Protein AF-A0A8B8NDJ2-F1 (afdb_monomer_lite)

Secondary structure (DSSP, 8-state):
-PPPPPPTTSS-GGGHHHHHHHHHHHHHHHHHHHHHHHHHTSS-TTHHHHTTTTS------------S-TTT--SS---

Sequence (79 aa):
MAPSPPSSEEPPEVCRDMLIDYSKQVMSLGVLLLELLSESLGPRPDRLQEMDCAEGLAVICHYYPVCSLPELMMGMSKP

pLDDT: mean 89.39, std 8.43, range [51.22, 97.12]

Foldseek 3Di:
DAPDDDDLPPDDPVCSVVVVVVQVVVLVVQLVVQLVVVVVVHDGSCVCVVVVVSVYDDDDDQDDDDDPCPVVDDSDDDD

Radius of gyration: 17.31 Å; chains: 1; bounding box: 36×28×43 Å

Structure (mmCIF, N/CA/C/O backbone):
data_AF-A0A8B8NDJ2-F1
#
_entry.id   AF-A0A8B8NDJ2-F1
#
loop_
_atom_site.group_PDB
_atom_site.id
_atom_site.type_symbol
_atom_site.label_atom_id
_atom_site.label_alt_id
_atom_site.label_comp_id
_atom_site.label_asym_id
_atom_site.label_entity_id
_atom_site.label_seq_id
_atom_site.pdbx_PDB_ins_code
_atom_site.Cartn_x
_atom_site.Cartn_y
_atom_site.Cartn_z
_atom_site.occupancy
_atom_site.B_iso_or_equiv
_atom_site.auth_seq_id
_atom_site.auth_comp_id
_atom_site.auth_asym_id
_atom_site.auth_atom_id
_atom_site.pdbx_PDB_model_num
ATOM 1 N N . MET A 1 1 ? 2.656 12.443 10.577 1.00 51.22 1 MET A N 1
ATOM 2 C CA . MET A 1 1 ? 1.664 13.086 9.694 1.00 51.22 1 MET A CA 1
ATOM 3 C C . MET A 1 1 ? 1.599 12.293 8.416 1.00 51.22 1 MET A C 1
ATOM 5 O O . MET A 1 1 ? 2.640 12.110 7.792 1.00 51.22 1 MET A O 1
ATOM 9 N N . ALA A 1 2 ? 0.417 11.797 8.070 1.00 64.19 2 ALA A N 1
ATOM 10 C CA . ALA A 1 2 ? 0.204 11.238 6.749 1.00 64.19 2 ALA A CA 1
ATOM 11 C C . ALA A 1 2 ? 0.362 12.349 5.697 1.00 64.19 2 ALA A C 1
ATOM 13 O O . ALA A 1 2 ? -0.035 13.491 5.957 1.00 64.19 2 ALA A O 1
ATOM 14 N N . PRO A 1 3 ? 0.984 12.063 4.543 1.00 69.62 3 PRO A N 1
ATOM 15 C CA . PRO A 1 3 ? 0.969 13.002 3.433 1.00 69.62 3 PRO A CA 1
ATOM 16 C C . PRO A 1 3 ? -0.482 13.245 3.001 1.00 69.62 3 PRO A C 1
ATOM 18 O O . PRO A 1 3 ? -1.316 12.342 3.070 1.00 69.62 3 PRO A O 1
ATOM 21 N N . SER A 1 4 ? -0.787 14.466 2.554 1.00 77.00 4 SER A N 1
ATOM 22 C CA . SER A 1 4 ? -2.064 14.739 1.892 1.00 77.00 4 SER A CA 1
ATOM 23 C C . SER A 1 4 ? -2.259 13.750 0.739 1.00 77.00 4 SER A C 1
ATOM 25 O O . SER A 1 4 ? -1.282 13.476 0.033 1.00 77.00 4 SER A O 1
ATOM 27 N N . PRO A 1 5 ? -3.479 13.226 0.527 1.00 75.31 5 PRO A N 1
ATOM 28 C CA . PRO A 1 5 ? -3.716 12.281 -0.550 1.00 75.31 5 PRO A CA 1
ATOM 29 C C . PRO A 1 5 ? -3.302 12.899 -1.895 1.00 75.31 5 PRO A C 1
ATOM 31 O O . PRO A 1 5 ? -3.575 14.085 -2.124 1.00 75.31 5 PRO A O 1
ATOM 34 N N . PRO A 1 6 ? -2.634 12.123 -2.767 1.00 75.88 6 PRO A N 1
ATOM 35 C CA . PRO A 1 6 ? -2.260 12.589 -4.093 1.00 75.88 6 PRO A CA 1
ATOM 36 C C . PRO A 1 6 ? -3.511 12.950 -4.897 1.00 75.88 6 PRO A C 1
ATOM 38 O O . PRO A 1 6 ? -4.604 12.422 -4.658 1.00 75.88 6 PRO A O 1
ATOM 41 N N . SER A 1 7 ? -3.358 13.852 -5.865 1.00 84.94 7 SER A N 1
ATOM 42 C CA . SER A 1 7 ? -4.476 14.180 -6.754 1.00 84.94 7 SER A CA 1
ATOM 43 C C . SER A 1 7 ? -4.870 12.946 -7.572 1.00 84.94 7 SER A C 1
ATOM 45 O O . SER A 1 7 ? -4.023 12.118 -7.912 1.00 84.94 7 SER A O 1
ATOM 47 N N . SER A 1 8 ? -6.145 12.821 -7.946 1.00 84.06 8 SER A N 1
ATOM 48 C CA . SER A 1 8 ? -6.606 11.681 -8.755 1.00 84.06 8 SER A CA 1
ATOM 49 C C . SER A 1 8 ? -5.943 11.603 -10.134 1.00 84.06 8 SER A C 1
ATOM 51 O O . SER A 1 8 ? -6.004 10.560 -10.775 1.00 84.06 8 SER A O 1
ATOM 53 N N . GLU A 1 9 ? -5.327 12.689 -10.605 1.00 88.62 9 GLU A N 1
ATOM 54 C CA . GLU A 1 9 ? -4.649 12.761 -11.903 1.00 88.62 9 GLU A CA 1
ATOM 55 C C . GLU A 1 9 ? -3.162 12.385 -11.844 1.00 88.62 9 GLU A C 1
ATOM 57 O O . GLU A 1 9 ? -2.560 12.135 -12.888 1.00 88.62 9 GLU A O 1
ATOM 62 N N . GLU A 1 10 ? -2.584 12.311 -10.643 1.00 88.19 10 GLU A N 1
ATOM 63 C CA . GLU A 1 10 ? -1.165 12.028 -10.408 1.00 88.19 10 GLU A CA 1
ATOM 64 C C . GLU A 1 10 ? -0.732 10.607 -10.824 1.00 88.19 10 GLU A C 1
ATOM 66 O O . GLU A 1 10 ? 0.359 10.465 -11.385 1.00 88.19 10 GLU A O 1
ATOM 71 N N . PRO A 1 11 ? -1.548 9.546 -10.636 1.00 90.00 11 PRO A N 1
ATOM 72 C CA . PRO A 1 11 ? -1.208 8.220 -11.138 1.00 90.00 11 PRO A CA 1
ATOM 73 C C . PRO A 1 11 ? -1.189 8.155 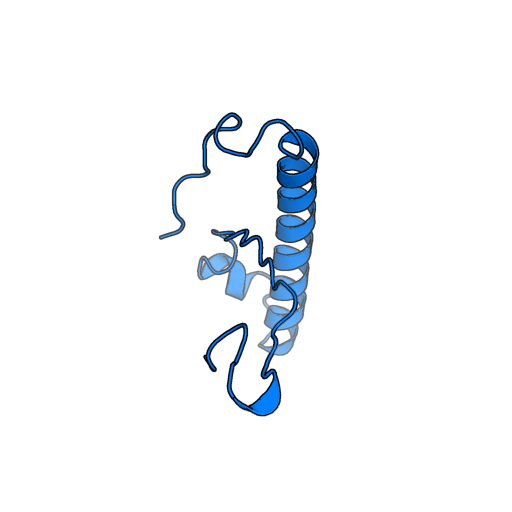-12.680 1.00 90.00 11 PRO A C 1
ATOM 75 O O . PRO A 1 11 ? -2.023 8.803 -13.331 1.00 90.00 11 PRO A O 1
ATOM 78 N N . PRO A 1 12 ? -0.318 7.311 -13.280 1.00 91.94 12 PRO A N 1
ATOM 79 C CA . PRO A 1 12 ? -0.281 7.108 -14.726 1.00 91.94 12 PRO A CA 1
ATOM 80 C C . PRO A 1 12 ? -1.641 6.669 -15.270 1.00 91.94 12 PRO A C 1
ATOM 82 O O . PRO A 1 12 ? -2.267 5.766 -14.722 1.00 91.94 12 PRO A O 1
ATOM 85 N N . GLU A 1 13 ? -2.067 7.262 -16.386 1.00 95.31 13 GLU A N 1
ATOM 86 C CA . GLU A 1 13 ? -3.391 7.031 -16.985 1.00 95.31 13 GLU A CA 1
ATOM 87 C C . GLU A 1 13 ? -3.714 5.540 -17.162 1.00 95.31 13 GLU A C 1
ATOM 89 O O . GLU A 1 13 ? -4.797 5.094 -16.798 1.00 95.31 13 GLU A O 1
ATOM 94 N N . VAL A 1 14 ? -2.737 4.748 -17.618 1.00 95.50 14 VAL A N 1
ATOM 95 C CA . VAL A 1 14 ? -2.893 3.306 -17.878 1.00 95.50 14 VAL A CA 1
ATOM 96 C C . VAL A 1 14 ? -3.294 2.486 -16.646 1.00 95.50 14 VAL A C 1
ATOM 98 O O . VAL A 1 14 ? -3.862 1.406 -16.788 1.00 95.50 14 VAL A O 1
ATOM 101 N N . CYS A 1 15 ? -2.999 2.969 -15.440 1.00 93.25 15 CYS A N 1
ATOM 102 C CA . CYS A 1 15 ? -3.288 2.261 -14.196 1.00 93.25 15 CYS A CA 1
ATOM 103 C C . CYS A 1 15 ? -4.047 3.109 -13.173 1.00 93.25 15 CYS A C 1
ATOM 105 O O . CYS A 1 15 ? -4.250 2.644 -12.055 1.00 93.25 15 CYS A O 1
ATOM 107 N N . ARG A 1 16 ? -4.490 4.319 -13.531 1.00 93.25 16 ARG A N 1
ATOM 108 C CA . ARG A 1 16 ? -5.055 5.299 -12.597 1.00 93.25 16 ARG A CA 1
ATOM 109 C C . ARG A 1 16 ? -6.242 4.759 -11.810 1.00 93.25 16 ARG A C 1
ATOM 111 O O . ARG A 1 16 ? -6.171 4.687 -10.585 1.00 93.25 16 ARG A O 1
ATOM 118 N N . ASP A 1 17 ? -7.291 4.335 -12.505 1.00 94.44 17 ASP A N 1
ATOM 119 C CA . ASP A 1 17 ? -8.520 3.866 -11.858 1.00 94.44 17 ASP A CA 1
ATOM 120 C C . ASP A 1 17 ? -8.254 2.608 -11.021 1.00 94.44 17 ASP A C 1
ATOM 122 O O . ASP A 1 17 ? -8.676 2.510 -9.870 1.00 94.44 17 ASP A O 1
ATOM 126 N N . MET A 1 18 ? -7.446 1.688 -11.561 1.00 94.69 18 MET A N 1
ATOM 127 C CA . MET A 1 18 ? -7.052 0.462 -10.869 1.00 94.69 18 MET A CA 1
ATOM 128 C C . MET A 1 18 ? -6.252 0.750 -9.593 1.00 94.69 18 MET A C 1
ATOM 130 O O . MET A 1 18 ? -6.520 0.133 -8.564 1.00 94.69 18 MET A O 1
ATOM 134 N N . LEU A 1 19 ? -5.283 1.670 -9.632 1.00 93.56 19 LEU A N 1
ATOM 135 C CA . LEU A 1 19 ? -4.482 2.044 -8.464 1.00 93.56 19 LEU A CA 1
ATOM 136 C C . LEU A 1 19 ? -5.334 2.735 -7.400 1.00 93.56 19 LEU A C 1
ATOM 138 O O . LEU A 1 19 ? -5.173 2.442 -6.214 1.00 93.56 19 LEU A O 1
ATOM 142 N N . ILE A 1 20 ? -6.254 3.613 -7.807 1.00 92.44 20 ILE A N 1
ATOM 143 C CA . ILE A 1 20 ? -7.182 4.277 -6.888 1.00 92.44 20 ILE A 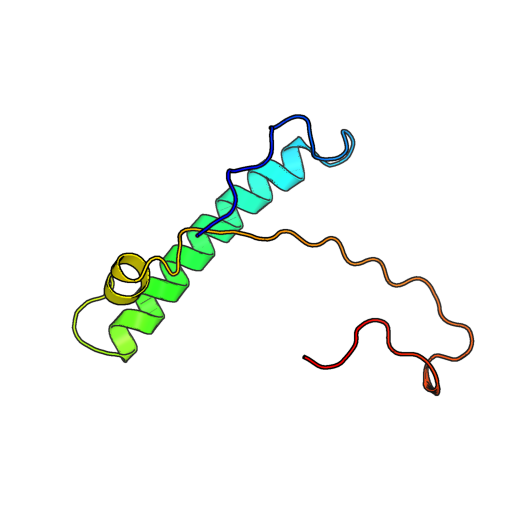CA 1
ATOM 144 C C . ILE A 1 20 ? -8.062 3.235 -6.194 1.00 92.44 20 ILE A C 1
A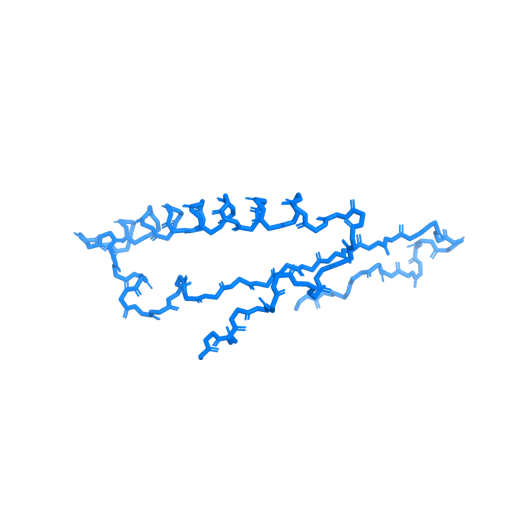TOM 146 O O . ILE A 1 20 ? -8.142 3.227 -4.965 1.00 92.44 20 ILE A O 1
ATOM 150 N N . ASP A 1 21 ? -8.681 2.320 -6.934 1.00 95.00 21 ASP A N 1
ATOM 151 C CA . ASP A 1 21 ? -9.553 1.313 -6.328 1.00 95.00 21 ASP A CA 1
ATOM 152 C C . ASP A 1 21 ? -8.780 0.296 -5.484 1.00 95.00 21 ASP A C 1
ATOM 154 O O . ASP A 1 21 ? -9.217 -0.043 -4.382 1.00 95.00 21 ASP A O 1
ATOM 158 N N . TYR A 1 22 ? -7.590 -0.111 -5.927 1.00 94.50 22 TYR A N 1
ATOM 159 C CA . TYR A 1 22 ? -6.687 -0.939 -5.131 1.00 94.50 22 TYR A CA 1
ATOM 160 C C . TYR A 1 22 ? -6.320 -0.256 -3.807 1.00 94.50 22 TYR A C 1
ATOM 162 O O . TYR A 1 22 ? -6.398 -0.883 -2.752 1.00 94.50 22 TYR A O 1
ATOM 170 N N . SER A 1 23 ? -5.993 1.041 -3.831 1.00 92.75 23 SER A N 1
ATOM 171 C CA . SER A 1 23 ? -5.617 1.798 -2.631 1.00 92.75 23 SER A CA 1
ATOM 172 C C . SER A 1 23 ? -6.737 1.841 -1.584 1.00 92.75 23 SER A C 1
ATOM 174 O O . SER A 1 23 ? -6.471 1.642 -0.399 1.00 92.75 23 SER A O 1
ATOM 176 N N . LYS A 1 24 ? -8.001 1.990 -2.013 1.00 93.25 24 LYS A N 1
ATOM 177 C CA . LYS A 1 24 ? -9.175 1.939 -1.124 1.00 93.25 24 LYS A CA 1
ATOM 178 C C . LYS A 1 24 ? -9.307 0.574 -0.448 1.00 93.25 24 LYS A C 1
ATOM 180 O O . LYS A 1 24 ? -9.540 0.505 0.757 1.00 93.25 24 LYS A O 1
ATOM 185 N N . GLN A 1 25 ? -9.141 -0.506 -1.214 1.00 97.12 25 GLN A N 1
ATOM 186 C CA . GLN A 1 25 ? -9.237 -1.869 -0.683 1.00 97.12 25 GLN A CA 1
ATOM 187 C C . GLN A 1 25 ? -8.092 -2.177 0.288 1.00 97.12 25 GLN A C 1
ATOM 189 O O . GLN A 1 25 ? -8.324 -2.739 1.357 1.00 97.12 25 GLN A O 1
ATOM 194 N N . VAL A 1 26 ? -6.866 -1.757 -0.039 1.00 96.12 26 VAL A N 1
ATOM 195 C CA . VAL A 1 26 ? -5.699 -1.921 0.842 1.00 96.12 26 VAL A CA 1
ATOM 196 C C . VAL A 1 26 ? -5.852 -1.116 2.130 1.00 96.12 26 VAL A C 1
ATOM 198 O O . VAL A 1 26 ? -5.540 -1.646 3.193 1.00 96.12 26 VAL A O 1
ATOM 201 N N . MET A 1 27 ? -6.379 0.112 2.070 1.00 94.50 27 MET A N 1
ATOM 202 C CA . MET A 1 27 ? -6.690 0.888 3.278 1.00 94.50 27 MET A CA 1
ATOM 203 C C . MET A 1 27 ? -7.705 0.166 4.163 1.00 94.50 27 MET A C 1
ATOM 205 O O . MET A 1 27 ? -7.453 -0.013 5.351 1.00 94.50 27 MET A O 1
ATOM 209 N N . SER A 1 28 ? -8.813 -0.316 3.589 1.00 95.69 28 SER A N 1
ATOM 210 C CA . SER A 1 28 ? -9.818 -1.074 4.347 1.00 95.69 28 SER A CA 1
ATOM 211 C C . SER A 1 28 ? -9.229 -2.331 4.993 1.00 95.69 28 SER A C 1
ATOM 213 O O . SER A 1 28 ? -9.569 -2.652 6.131 1.00 95.69 28 SER A O 1
ATOM 215 N N . LEU A 1 29 ? -8.344 -3.039 4.286 1.00 97.06 29 LEU A N 1
ATOM 216 C CA . LEU A 1 29 ? -7.646 -4.203 4.826 1.00 97.06 29 LEU A CA 1
ATOM 217 C C . LEU A 1 29 ? -6.680 -3.816 5.955 1.00 97.06 29 LEU A C 1
ATOM 219 O O . LEU A 1 29 ? -6.635 -4.496 6.976 1.00 97.06 29 LEU A O 1
ATOM 223 N N . GLY A 1 30 ? -5.921 -2.731 5.790 1.00 95.69 30 GLY A N 1
ATOM 224 C CA . GLY A 1 30 ? -4.995 -2.222 6.801 1.00 95.69 30 GLY A CA 1
ATOM 225 C C . GLY A 1 30 ? -5.706 -1.850 8.102 1.00 95.69 30 GLY A C 1
ATOM 226 O O . GLY A 1 30 ? -5.261 -2.258 9.172 1.00 95.69 30 GLY A O 1
ATOM 227 N N . VAL A 1 31 ? -6.848 -1.165 8.006 1.00 95.25 31 VAL A N 1
ATOM 228 C CA . VAL A 1 31 ? -7.725 -0.836 9.143 1.00 95.25 31 VAL A CA 1
ATOM 229 C C . VAL A 1 31 ? -8.156 -2.103 9.888 1.00 95.25 31 VAL A C 1
ATOM 231 O O . VAL A 1 31 ? -7.935 -2.200 11.093 1.00 95.25 31 VAL A O 1
ATOM 234 N N . LEU A 1 32 ? -8.666 -3.110 9.170 1.00 95.88 32 LEU A N 1
ATOM 235 C CA . LEU A 1 32 ? -9.079 -4.386 9.766 1.00 95.88 32 LEU A CA 1
ATOM 236 C C . LEU A 1 32 ? -7.912 -5.116 10.454 1.00 95.88 32 LEU A C 1
ATOM 238 O O . LEU A 1 32 ? -8.062 -5.666 11.543 1.00 95.88 32 LEU A O 1
ATOM 242 N N . LEU A 1 33 ? -6.727 -5.129 9.837 1.00 96.12 33 LEU A N 1
ATOM 243 C CA . LEU A 1 33 ? -5.540 -5.739 10.440 1.00 96.12 33 LEU A CA 1
ATOM 244 C C . LEU A 1 33 ? -5.116 -5.009 11.721 1.00 96.12 33 LEU A C 1
ATOM 246 O O . LEU A 1 33 ? -4.754 -5.663 12.698 1.00 96.12 33 LEU A O 1
ATOM 250 N N . LEU A 1 34 ? -5.176 -3.675 11.739 1.00 95.12 34 LEU A N 1
ATOM 251 C CA . LEU A 1 34 ? -4.886 -2.882 12.935 1.00 95.12 34 LEU A CA 1
ATOM 252 C C . LEU A 1 34 ? -5.895 -3.146 14.058 1.00 95.12 34 LEU A C 1
ATOM 254 O O . LEU A 1 34 ? -5.492 -3.172 15.221 1.00 95.12 34 LEU A O 1
ATOM 258 N N . GLU A 1 35 ? -7.165 -3.391 13.735 1.00 94.50 35 GLU A N 1
ATOM 259 C CA . GLU A 1 35 ? -8.180 -3.776 14.724 1.00 94.50 35 GLU A CA 1
ATOM 260 C C . GLU A 1 35 ? -7.843 -5.114 15.383 1.00 94.50 35 GLU A C 1
ATOM 262 O O . GLU A 1 35 ? -7.709 -5.195 16.606 1.00 94.50 35 GLU A O 1
ATOM 267 N N . LEU A 1 36 ? -7.571 -6.138 14.570 1.00 94.38 36 LEU A N 1
ATOM 268 C CA . LEU A 1 36 ? -7.185 -7.468 15.052 1.00 94.38 36 LEU A CA 1
ATOM 269 C C . LEU A 1 36 ? -5.893 -7.439 15.886 1.00 94.38 36 LEU A C 1
ATOM 271 O O . LEU A 1 36 ? -5.781 -8.111 16.915 1.00 94.38 36 LEU A O 1
ATOM 275 N N . LEU A 1 37 ? -4.901 -6.646 15.471 1.00 94.31 37 LEU A N 1
ATOM 276 C CA . LEU A 1 37 ? -3.675 -6.453 16.248 1.00 94.31 37 LEU A CA 1
ATOM 277 C C . LEU A 1 37 ? -3.965 -5.748 17.576 1.00 94.31 37 LEU A C 1
ATOM 279 O O . LEU A 1 37 ? -3.413 -6.141 18.605 1.00 94.31 37 LEU A O 1
ATOM 283 N N . SER A 1 38 ? -4.842 -4.745 17.580 1.00 94.38 38 SER A N 1
ATOM 284 C CA . SER A 1 38 ? -5.218 -4.023 18.797 1.00 94.38 38 SER A CA 1
ATOM 285 C C . SER A 1 38 ? -5.921 -4.929 19.808 1.00 94.38 38 SER A C 1
ATOM 287 O O . SER A 1 38 ? -5.593 -4.855 20.993 1.00 94.38 38 SER A O 1
ATOM 289 N N . GLU A 1 39 ? -6.791 -5.838 19.353 1.00 92.62 39 GLU A N 1
ATOM 290 C CA . GLU A 1 39 ? -7.430 -6.855 20.206 1.00 92.62 39 GLU A CA 1
ATOM 291 C C . GLU A 1 39 ? -6.401 -7.739 20.925 1.00 92.62 39 GLU A C 1
ATOM 293 O O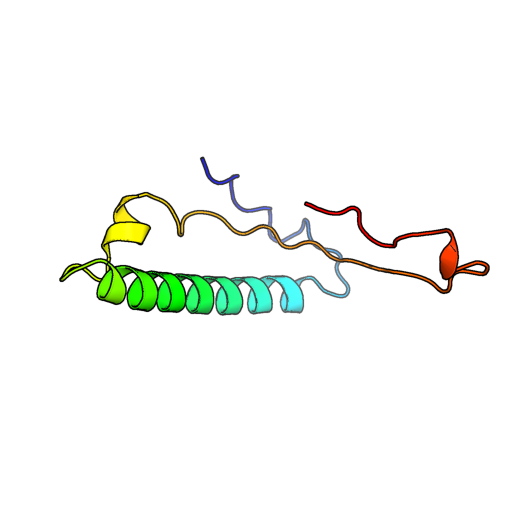 . GLU A 1 39 ? -6.532 -8.024 22.118 1.00 92.62 39 GLU A O 1
ATOM 298 N N . SER A 1 40 ? -5.326 -8.130 20.232 1.00 89.12 40 SER A N 1
ATOM 299 C CA . SER A 1 40 ? -4.250 -8.924 20.843 1.00 89.12 40 SER A CA 1
ATOM 300 C C . SER A 1 40 ? -3.465 -8.159 21.920 1.00 89.12 40 SER A C 1
ATOM 302 O O . SER A 1 40 ? -2.877 -8.765 22.818 1.00 89.12 40 SER A O 1
ATOM 304 N N . LEU A 1 41 ? -3.472 -6.823 21.855 1.00 87.38 41 LEU A N 1
ATOM 305 C CA . LEU A 1 41 ? -2.781 -5.926 22.785 1.00 87.38 41 LEU A CA 1
ATOM 306 C C . LEU A 1 41 ? -3.667 -5.467 23.956 1.00 87.38 41 LEU A C 1
ATOM 308 O O . LEU A 1 41 ? -3.173 -4.764 24.848 1.00 87.38 41 LEU A O 1
ATOM 312 N N . GLY A 1 42 ? -4.957 -5.814 23.960 1.00 83.56 42 GLY A N 1
ATOM 313 C CA . GLY A 1 42 ? -5.902 -5.469 25.018 1.00 83.56 42 GLY A CA 1
ATOM 314 C C . GLY A 1 42 ? -7.337 -5.243 24.520 1.00 83.56 42 GLY A C 1
ATOM 315 O O . GLY A 1 42 ? -7.630 -5.376 23.341 1.00 83.56 42 GLY A O 1
ATOM 316 N N . PRO A 1 43 ? -8.258 -4.852 25.415 1.00 79.12 43 PRO A N 1
ATOM 317 C CA . PRO A 1 43 ? -9.703 -4.852 25.158 1.00 79.12 43 PRO A CA 1
ATOM 318 C C . PRO A 1 43 ? -10.209 -3.729 24.230 1.00 79.12 43 PRO A C 1
ATOM 320 O O . PRO A 1 43 ? -11.415 -3.507 24.165 1.00 79.12 43 PRO A O 1
ATOM 323 N N . ARG A 1 44 ? -9.321 -2.980 23.564 1.00 88.19 44 ARG A N 1
ATOM 324 C CA . ARG A 1 44 ? -9.678 -1.821 22.730 1.00 88.19 44 ARG A CA 1
ATOM 325 C C . ARG A 1 44 ? -9.217 -2.044 21.285 1.00 88.19 44 ARG A C 1
ATOM 327 O O . ARG A 1 44 ? -8.031 -1.830 21.029 1.00 88.19 44 ARG A O 1
ATOM 334 N N . PRO A 1 45 ? -10.106 -2.479 20.372 1.00 84.12 45 PRO A N 1
ATOM 335 C CA . PRO A 1 45 ? -9.754 -2.790 18.982 1.00 84.12 45 PRO A CA 1
ATOM 336 C C . PRO A 1 45 ? -9.350 -1.545 18.171 1.00 84.12 45 PRO A C 1
ATOM 338 O O . PRO A 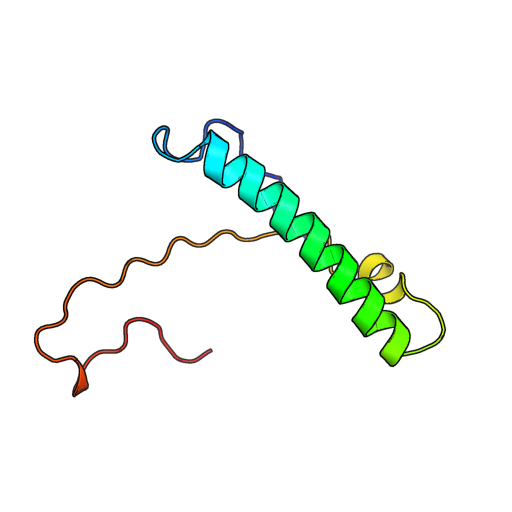1 45 ? -8.638 -1.638 17.185 1.00 84.12 45 PRO A O 1
ATOM 341 N N . ASP A 1 46 ? -9.731 -0.353 18.604 1.00 88.31 46 ASP A N 1
ATOM 342 C CA . ASP A 1 46 ? -9.449 0.920 17.941 1.00 88.31 46 ASP A CA 1
ATOM 343 C C . ASP A 1 46 ? -8.146 1.589 18.406 1.00 88.31 46 ASP A C 1
ATOM 345 O O . ASP A 1 46 ? -7.715 2.581 17.823 1.00 88.31 46 ASP A O 1
ATOM 349 N N . ARG A 1 47 ? -7.463 1.039 19.419 1.00 92.00 47 ARG A N 1
ATOM 350 C CA . ARG A 1 47 ? -6.284 1.662 20.046 1.00 92.00 47 ARG A CA 1
ATOM 351 C C . ARG A 1 47 ? -5.199 2.074 19.046 1.00 92.00 47 ARG A C 1
ATOM 353 O O . ARG A 1 47 ? -4.596 3.128 19.220 1.00 92.00 47 ARG A O 1
ATOM 360 N N . LEU A 1 48 ? -4.885 1.243 18.050 1.00 92.69 48 LEU A N 1
ATOM 361 C CA . LEU A 1 48 ? -3.866 1.599 17.054 1.00 92.69 48 LEU A CA 1
ATOM 362 C C . LEU A 1 48 ? -4.362 2.682 16.083 1.00 92.69 48 LEU A C 1
ATOM 364 O O . LEU A 1 48 ? -3.560 3.496 15.631 1.00 92.69 48 LEU A O 1
ATOM 368 N N . GLN A 1 49 ? -5.666 2.747 15.803 1.00 90.56 49 GLN A N 1
ATOM 369 C CA . GLN A 1 49 ? -6.249 3.839 15.017 1.00 90.56 49 GLN A CA 1
ATOM 370 C C . GLN A 1 49 ? -6.225 5.160 15.796 1.00 90.56 49 GLN A C 1
ATOM 372 O O . GLN A 1 49 ? -5.821 6.168 15.232 1.00 90.56 49 GLN A O 1
ATOM 377 N N . GLU A 1 50 ? -6.531 5.151 17.102 1.00 91.56 50 GLU A N 1
ATOM 378 C CA . GLU A 1 50 ? -6.394 6.329 17.989 1.00 91.56 50 GLU A CA 1
ATOM 379 C C . GLU A 1 50 ? -4.955 6.882 18.033 1.00 91.56 50 GLU A C 1
ATOM 381 O O . GLU A 1 50 ? -4.733 8.033 18.400 1.00 91.56 50 GLU A O 1
ATOM 386 N N . MET A 1 51 ? -3.965 6.051 17.694 1.00 91.25 51 MET A N 1
ATOM 387 C CA . MET A 1 51 ? -2.551 6.422 17.594 1.00 91.25 51 MET A CA 1
ATOM 388 C C . MET A 1 51 ? -2.148 6.877 16.180 1.00 91.25 51 MET A C 1
ATOM 390 O O . MET A 1 51 ? -0.957 6.892 15.867 1.00 91.25 51 MET A O 1
ATOM 394 N N . ASP A 1 52 ? -3.116 7.190 15.317 1.00 91.00 52 ASP A N 1
ATOM 395 C CA . ASP A 1 52 ? -2.935 7.612 13.924 1.00 91.00 52 ASP A CA 1
ATOM 396 C C . ASP A 1 52 ? -2.221 6.571 13.033 1.00 91.00 52 ASP A C 1
ATOM 398 O O . ASP A 1 52 ? -1.650 6.903 11.989 1.00 91.00 52 ASP A O 1
ATOM 402 N N . CYS A 1 53 ? -2.237 5.282 13.406 1.00 91.31 53 CYS A N 1
ATOM 403 C CA . CYS A 1 53 ? -1.543 4.238 12.633 1.00 91.31 53 CYS A CA 1
ATOM 404 C C . CYS A 1 53 ? -2.234 3.903 11.298 1.00 91.31 53 CYS A C 1
ATOM 406 O O . CYS A 1 53 ? -1.635 3.219 10.470 1.00 91.31 53 CYS A O 1
ATOM 408 N N . ALA A 1 54 ? -3.469 4.370 11.086 1.00 91.75 54 ALA A N 1
ATOM 409 C CA . ALA A 1 54 ? -4.268 4.128 9.881 1.00 91.75 54 ALA A CA 1
ATOM 410 C C . ALA A 1 54 ? -4.359 5.346 8.938 1.00 91.75 54 ALA A C 1
ATOM 412 O O . ALA A 1 54 ? -5.074 5.292 7.942 1.00 91.75 54 ALA A O 1
ATOM 413 N N . GLU A 1 55 ? -3.643 6.438 9.221 1.00 89.62 55 GLU A N 1
ATOM 414 C CA . GLU A 1 55 ? -3.844 7.719 8.522 1.00 89.62 55 GLU A CA 1
ATOM 415 C C . GLU A 1 55 ? -3.182 7.803 7.139 1.00 89.62 55 GLU A C 1
ATOM 417 O O . GLU A 1 55 ? -3.469 8.714 6.365 1.00 89.62 55 GLU A O 1
ATOM 422 N N . GLY A 1 56 ? -2.263 6.893 6.809 1.00 87.50 56 GLY A N 1
ATOM 423 C CA . GLY A 1 56 ? -1.444 7.004 5.604 1.00 87.50 56 GLY A CA 1
ATOM 424 C C . GLY A 1 56 ? -1.284 5.699 4.842 1.00 87.50 56 GLY A C 1
ATOM 425 O O . GLY A 1 56 ? -1.182 4.624 5.426 1.00 87.50 56 GLY A O 1
ATOM 426 N N . LEU A 1 57 ? -1.171 5.824 3.519 1.00 88.12 57 LEU A N 1
ATOM 427 C CA . LEU A 1 57 ? -0.809 4.738 2.616 1.00 88.12 57 LEU A CA 1
ATOM 428 C C . LEU A 1 57 ? 0.275 5.205 1.650 1.00 88.12 57 LEU A C 1
ATOM 430 O O . LEU A 1 57 ? 0.133 6.234 0.992 1.00 88.12 57 LEU A O 1
ATOM 434 N N . ALA A 1 58 ? 1.332 4.408 1.526 1.00 88.81 58 ALA A N 1
ATOM 435 C CA . ALA A 1 58 ? 2.313 4.539 0.461 1.00 88.81 58 ALA A CA 1
ATOM 436 C C . ALA A 1 58 ? 2.123 3.390 -0.533 1.00 88.81 58 ALA A C 1
ATOM 438 O O . ALA A 1 58 ? 2.226 2.220 -0.166 1.00 88.81 58 ALA A O 1
ATOM 439 N N . VAL A 1 59 ? 1.862 3.724 -1.797 1.00 88.00 59 VAL A N 1
ATOM 440 C CA . VAL A 1 59 ? 1.807 2.747 -2.890 1.00 88.00 59 VAL A CA 1
ATOM 441 C C . VAL A 1 59 ? 3.094 2.866 -3.693 1.00 88.00 59 VAL A C 1
ATOM 443 O O . VAL A 1 59 ? 3.334 3.880 -4.343 1.00 88.00 59 VAL A O 1
ATOM 446 N N . ILE A 1 60 ? 3.935 1.833 -3.639 1.00 89.69 60 ILE A N 1
ATOM 447 C CA . ILE A 1 60 ? 5.230 1.805 -4.326 1.00 89.69 60 ILE A CA 1
ATOM 448 C C . ILE A 1 60 ? 5.183 0.732 -5.411 1.00 89.69 60 ILE A C 1
ATOM 450 O O . ILE A 1 60 ? 4.966 -0.447 -5.135 1.00 89.69 60 ILE A O 1
ATOM 454 N N . CYS A 1 61 ? 5.387 1.145 -6.660 1.00 88.38 61 CYS A N 1
ATOM 455 C CA . CYS A 1 61 ? 5.439 0.236 -7.800 1.00 88.38 61 CYS A CA 1
ATOM 456 C C . CYS A 1 61 ? 6.878 -0.242 -8.008 1.00 88.38 61 CYS A C 1
ATOM 458 O O . CYS A 1 61 ? 7.716 0.490 -8.535 1.00 88.38 61 CYS A O 1
ATOM 460 N N . HIS A 1 62 ? 7.172 -1.472 -7.593 1.00 91.56 62 HIS A N 1
ATOM 461 C CA . HIS A 1 62 ? 8.477 -2.082 -7.818 1.00 91.56 62 HIS A CA 1
ATOM 462 C C . HIS A 1 62 ? 8.528 -2.792 -9.173 1.00 91.56 62 HIS A C 1
ATOM 464 O O . HIS A 1 62 ? 7.684 -3.634 -9.476 1.00 91.56 62 HIS A O 1
ATOM 470 N N . TYR A 1 63 ? 9.550 -2.485 -9.971 1.00 92.56 63 TYR A N 1
ATOM 471 C CA . TYR A 1 63 ? 9.850 -3.181 -11.219 1.00 92.56 63 TYR A CA 1
ATOM 472 C C . TYR A 1 63 ? 11.310 -3.637 -11.204 1.00 92.56 63 TYR A C 1
ATOM 474 O O . TYR A 1 63 ? 12.224 -2.813 -11.231 1.00 92.56 63 TYR A O 1
ATOM 482 N N . TYR A 1 64 ? 11.523 -4.953 -11.147 1.00 93.31 64 TYR A N 1
ATOM 483 C CA . TYR A 1 64 ? 12.849 -5.571 -11.141 1.00 93.31 64 TYR A CA 1
ATOM 484 C C . TYR A 1 64 ? 13.099 -6.258 -12.488 1.00 93.31 64 TYR A C 1
ATOM 486 O O . TYR A 1 64 ? 12.638 -7.384 -12.690 1.00 93.31 64 TYR A O 1
ATOM 494 N N . PRO A 1 65 ? 13.781 -5.598 -13.440 1.00 93.88 65 PRO A N 1
ATOM 495 C CA . PRO A 1 65 ? 14.110 -6.217 -14.717 1.00 93.88 65 PRO A CA 1
ATOM 496 C C . PRO A 1 65 ? 15.120 -7.360 -14.540 1.00 93.88 65 PRO A C 1
ATOM 498 O O . PRO A 1 65 ? 15.750 -7.511 -13.491 1.00 93.88 65 PRO A O 1
ATOM 501 N N . VAL A 1 66 ? 15.303 -8.151 -15.600 1.00 95.00 66 VAL A N 1
ATOM 502 C CA . VAL A 1 66 ? 16.304 -9.228 -15.635 1.00 95.00 66 VAL A CA 1
ATOM 503 C C . VAL A 1 66 ? 17.695 -8.670 -15.316 1.00 95.00 66 VAL A C 1
ATOM 505 O O . VAL A 1 66 ? 18.132 -7.687 -15.914 1.00 95.00 66 VAL A O 1
ATOM 508 N N . CYS A 1 67 ? 18.401 -9.328 -14.394 1.00 94.75 67 CYS A N 1
ATOM 509 C CA . CYS A 1 67 ? 19.771 -8.998 -14.020 1.00 94.75 67 CYS A CA 1
ATOM 510 C C . CYS A 1 67 ? 20.738 -10.034 -14.603 1.00 94.75 67 CYS A C 1
ATOM 512 O O . CYS A 1 67 ? 20.521 -11.235 -14.457 1.00 94.75 67 CYS A O 1
ATOM 514 N N . SER A 1 68 ? 21.812 -9.573 -15.245 1.00 94.44 68 SER A N 1
ATOM 515 C CA . SER A 1 68 ? 22.845 -10.441 -15.823 1.00 94.44 68 SER A CA 1
ATOM 516 C C . SER A 1 68 ? 23.723 -11.132 -14.777 1.00 94.44 68 SER A C 1
ATOM 518 O O . SER A 1 68 ? 24.329 -12.152 -15.085 1.00 94.44 68 SER A O 1
ATOM 520 N N . LEU A 1 69 ? 23.800 -10.582 -13.561 1.00 95.06 69 LEU A N 1
ATOM 521 C CA . LEU A 1 69 ? 24.605 -11.090 -12.446 1.00 95.06 69 LEU A CA 1
ATOM 522 C C . LEU A 1 69 ? 23.774 -11.051 -11.152 1.00 95.06 69 LEU A C 1
ATOM 524 O O . LEU A 1 69 ? 24.029 -10.218 -10.275 1.00 95.06 69 LEU A O 1
ATOM 528 N N . PRO A 1 70 ? 22.739 -11.904 -11.038 1.00 91.75 70 PRO A N 1
ATOM 529 C CA . PRO A 1 70 ? 21.800 -11.860 -9.922 1.00 91.75 70 PRO A CA 1
ATOM 530 C C . PRO A 1 70 ? 22.461 -12.192 -8.579 1.00 91.75 70 PRO A C 1
ATOM 532 O O . PRO A 1 70 ? 21.959 -11.754 -7.549 1.00 91.75 70 PRO A O 1
ATOM 535 N N . GLU A 1 71 ? 23.594 -12.906 -8.555 1.00 94.00 71 GLU A N 1
ATOM 536 C CA . GLU A 1 71 ? 24.305 -13.174 -7.297 1.00 94.00 71 GLU A CA 1
ATOM 537 C C . GLU A 1 71 ? 25.041 -11.941 -6.744 1.00 94.00 71 GLU A C 1
ATOM 539 O O . GLU A 1 71 ? 25.421 -11.931 -5.573 1.00 94.00 71 GLU A O 1
ATOM 544 N N . LEU A 1 72 ? 25.252 -10.905 -7.567 1.00 93.62 72 LEU A N 1
ATOM 545 C CA . LEU A 1 72 ? 26.024 -9.707 -7.209 1.00 93.62 72 LEU A CA 1
ATOM 546 C C . LEU A 1 72 ? 25.163 -8.454 -7.006 1.00 93.62 72 LEU A C 1
ATOM 548 O O . LEU A 1 72 ? 25.682 -7.420 -6.588 1.00 93.62 72 LEU A O 1
ATOM 552 N N . MET A 1 73 ? 23.866 -8.523 -7.300 1.00 89.38 73 MET A N 1
ATOM 553 C CA . MET A 1 73 ? 22.947 -7.387 -7.239 1.00 89.38 73 MET A CA 1
ATOM 554 C C . MET A 1 73 ? 21.719 -7.750 -6.404 1.00 89.38 73 MET A C 1
ATOM 556 O O . MET A 1 73 ? 21.236 -8.876 -6.445 1.00 89.38 73 MET A O 1
ATOM 560 N N . MET A 1 74 ? 21.167 -6.783 -5.671 1.00 90.38 74 MET A N 1
ATOM 561 C CA . MET A 1 74 ? 19.874 -6.933 -4.999 1.00 90.38 74 MET A CA 1
ATOM 562 C C . MET A 1 74 ? 18.885 -5.928 -5.576 1.00 90.38 74 MET A C 1
ATOM 564 O O . MET A 1 74 ? 19.199 -4.744 -5.674 1.00 90.38 74 MET A O 1
ATOM 568 N N . GLY A 1 75 ? 17.682 -6.390 -5.927 1.00 91.12 75 GLY A N 1
ATOM 569 C CA . GLY A 1 75 ? 16.617 -5.505 -6.408 1.00 91.12 75 GLY A CA 1
ATOM 570 C C . GLY A 1 75 ? 16.194 -4.474 -5.356 1.00 91.12 75 GLY A C 1
ATOM 571 O O . GLY A 1 75 ? 15.861 -3.344 -5.688 1.00 91.12 75 GLY A O 1
ATOM 572 N N . MET A 1 76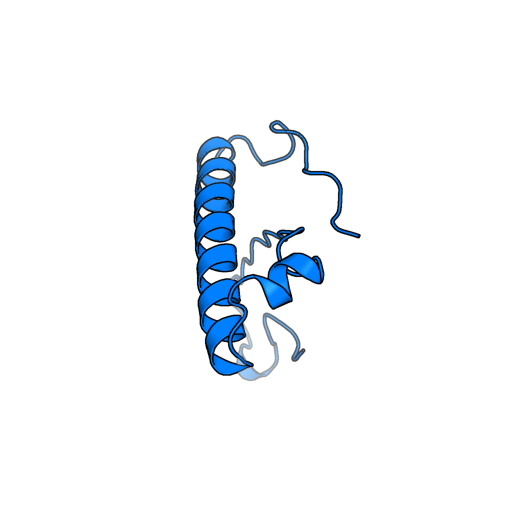 ? 16.268 -4.832 -4.077 1.00 91.38 76 MET A N 1
ATOM 573 C CA . MET A 1 76 ? 15.940 -3.958 -2.956 1.00 91.38 76 MET A CA 1
ATOM 574 C C . MET A 1 76 ? 16.937 -4.194 -1.826 1.00 91.38 76 MET A C 1
ATOM 576 O O . MET A 1 76 ? 17.309 -5.337 -1.553 1.00 91.38 76 MET A O 1
ATOM 580 N N . SER A 1 77 ? 17.396 -3.118 -1.187 1.00 86.94 77 SER A N 1
ATOM 581 C CA . SER A 1 77 ? 18.259 -3.215 -0.011 1.00 86.94 77 SER A CA 1
ATOM 582 C C . SER A 1 77 ? 17.506 -3.831 1.168 1.00 86.94 77 SER A C 1
ATOM 584 O O . SER A 1 77 ? 16.277 -3.798 1.224 1.00 86.94 77 SER A O 1
ATOM 586 N N . LYS A 1 78 ? 18.246 -4.377 2.136 1.00 77.69 78 LYS A N 1
ATOM 587 C CA . LYS A 1 78 ? 17.639 -4.778 3.409 1.00 77.69 78 LYS A CA 1
ATOM 588 C C . LYS A 1 78 ? 17.103 -3.536 4.143 1.00 77.69 78 LYS A C 1
ATOM 590 O O . LYS A 1 78 ? 17.744 -2.487 4.028 1.00 77.69 78 LYS A O 1
ATOM 595 N N . PRO A 1 79 ? 15.946 -3.653 4.819 1.00 55.47 79 PRO A N 1
ATOM 596 C CA . PRO A 1 79 ? 15.411 -2.594 5.669 1.00 55.47 79 PRO A CA 1
ATOM 597 C C . PRO A 1 79 ? 16.326 -2.309 6.863 1.00 55.47 79 PRO A C 1
ATOM 599 O O . PRO A 1 79 ? 17.078 -3.229 7.270 1.00 55.47 79 PRO A O 1
#